Protein AF-A0A087VWK1-F1 (afdb_monomer_lite)

Organism: Echinococcus multilocularis (NCBI:txid6211)

Secondary structure (DSSP, 8-state):
------EEEEE--SS--TTTTGGGTT-SEEEEES----TTTHHHHHHHHHT--EEE--TTS--EEE----EEEE-SS-TTTTS-HHHHHHHHTT-------SPPP-HHHHS-S-S-S----HHHHHHHHHHHHHHH--

pLDDT: mean 81.33, std 14.8, range [36.09, 95.31]

Structure (mmCIF, N/CA/C/O backbone):
data_AF-A0A087VWK1-F1
#
_entry.id   AF-A0A087VWK1-F1
#
loop_
_atom_site.group_PDB
_atom_site.id
_atom_site.type_symbol
_atom_site.label_atom_id
_atom_site.label_alt_id
_atom_site.label_comp_id
_atom_site.label_asym_id
_atom_site.label_entity_id
_atom_site.label_seq_id
_atom_site.pdbx_PDB_ins_code
_atom_site.Cartn_x
_atom_site.Cartn_y
_atom_site.Cartn_z
_atom_site.occupancy
_atom_site.B_iso_or_equiv
_atom_site.auth_seq_id
_atom_site.auth_comp_id
_atom_site.auth_asym_id
_atom_site.auth_atom_id
_atom_site.pdbx_PDB_model_num
ATOM 1 N N . MET A 1 1 ? -18.912 9.197 -16.797 1.00 36.09 1 MET A N 1
ATOM 2 C CA . MET A 1 1 ? -18.093 9.994 -15.859 1.00 36.09 1 MET A CA 1
ATOM 3 C C . MET A 1 1 ? -17.138 9.014 -15.194 1.00 36.09 1 MET A C 1
ATOM 5 O O . MET A 1 1 ? -17.582 8.221 -14.379 1.00 36.09 1 MET A O 1
ATOM 9 N N . THR A 1 2 ? -15.885 8.933 -15.638 1.00 41.81 2 THR A N 1
ATOM 10 C CA . THR A 1 2 ? -14.883 8.050 -15.022 1.00 41.81 2 THR A CA 1
ATOM 11 C C . THR A 1 2 ? -14.494 8.664 -13.685 1.00 41.81 2 THR A C 1
ATOM 13 O O . THR A 1 2 ? -13.730 9.628 -13.656 1.00 41.81 2 THR A O 1
ATOM 16 N N . SER A 1 3 ? -15.074 8.180 -12.585 1.00 48.62 3 SER A N 1
ATOM 17 C CA . SER A 1 3 ? -14.597 8.541 -11.252 1.00 48.62 3 SER A CA 1
ATOM 18 C C . SER A 1 3 ? -13.147 8.082 -11.165 1.00 48.62 3 SER A C 1
ATOM 20 O O . SER A 1 3 ? -12.874 6.880 -11.193 1.00 48.62 3 SER A O 1
ATOM 22 N N . PHE A 1 4 ? -12.214 9.032 -11.143 1.00 55.38 4 PHE A N 1
ATOM 23 C CA . PHE A 1 4 ? -10.828 8.737 -10.818 1.00 55.38 4 PHE A CA 1
ATOM 24 C C . PHE A 1 4 ? -10.816 7.961 -9.502 1.00 55.38 4 PHE A C 1
ATOM 26 O O . PHE A 1 4 ? -11.561 8.287 -8.580 1.00 55.38 4 PHE A O 1
ATOM 33 N N . LEU A 1 5 ? -10.030 6.892 -9.459 1.00 62.53 5 LEU A N 1
ATOM 34 C CA . LEU A 1 5 ? -9.914 6.012 -8.306 1.00 62.53 5 LEU A CA 1
ATOM 35 C C . LEU A 1 5 ? -9.592 6.857 -7.064 1.00 62.53 5 LEU A C 1
ATOM 37 O O . LEU A 1 5 ? -8.515 7.452 -6.971 1.00 62.53 5 LEU A O 1
ATOM 41 N N . GLU A 1 6 ? -10.551 6.961 -6.142 1.00 78.88 6 GLU A N 1
ATOM 42 C CA . GLU A 1 6 ? -10.362 7.701 -4.899 1.00 78.88 6 GLU A CA 1
ATOM 43 C C . GLU A 1 6 ? -9.394 6.922 -4.012 1.00 78.88 6 GLU A C 1
ATOM 45 O O . GLU A 1 6 ? -9.775 5.969 -3.324 1.00 78.88 6 GLU A O 1
ATOM 50 N N . HIS A 1 7 ? -8.123 7.306 -4.075 1.00 83.88 7 HIS A N 1
ATOM 51 C CA . HIS A 1 7 ? -7.062 6.733 -3.266 1.00 83.88 7 HIS A CA 1
ATOM 52 C C . HIS A 1 7 ? -6.760 7.636 -2.071 1.00 83.88 7 HIS A C 1
ATOM 54 O O . HIS A 1 7 ? -6.852 8.862 -2.152 1.00 83.88 7 HIS A O 1
ATOM 60 N N . GLY A 1 8 ? -6.395 7.011 -0.959 1.00 86.81 8 GLY A N 1
ATOM 61 C CA . GLY A 1 8 ? -5.759 7.681 0.168 1.00 86.81 8 GLY A CA 1
ATOM 62 C C . GLY A 1 8 ? -4.259 7.426 0.125 1.00 86.81 8 GLY A C 1
ATOM 63 O O . GLY A 1 8 ? -3.833 6.353 -0.297 1.00 86.81 8 GLY A O 1
ATOM 64 N N . SER A 1 9 ? -3.453 8.397 0.553 1.00 86.69 9 SER A N 1
ATOM 65 C CA . SER A 1 9 ? -1.993 8.269 0.559 1.00 86.69 9 SER A CA 1
ATOM 66 C C . SER A 1 9 ? -1.417 8.318 1.972 1.00 86.69 9 SER A C 1
ATOM 68 O O . SER A 1 9 ? -1.714 9.249 2.728 1.00 86.69 9 SER A O 1
ATOM 70 N N . VAL A 1 10 ? -0.519 7.386 2.289 1.00 84.12 10 VAL A N 1
ATOM 71 C CA . VAL A 1 10 ? 0.361 7.435 3.463 1.00 84.12 10 VAL A CA 1
ATOM 72 C C . VAL A 1 10 ? 1.792 7.580 2.963 1.00 84.12 10 VAL A C 1
ATOM 74 O O . VAL A 1 10 ? 2.365 6.657 2.399 1.00 84.12 10 VAL A O 1
ATOM 77 N N . MET A 1 11 ? 2.376 8.757 3.146 1.00 79.62 11 MET A N 1
ATOM 78 C CA . MET A 1 11 ? 3.764 9.016 2.757 1.00 79.62 11 MET A CA 1
ATOM 79 C C . MET A 1 11 ? 4.702 8.896 3.953 1.00 79.62 11 MET A C 1
ATOM 81 O O . MET A 1 11 ? 4.255 8.945 5.103 1.00 79.62 11 MET A O 1
ATOM 85 N N . ARG A 1 12 ? 6.008 8.830 3.676 1.00 66.50 12 ARG A N 1
ATOM 86 C CA . ARG A 1 12 ? 7.108 8.944 4.644 1.00 66.50 12 ARG A CA 1
ATOM 87 C C . ARG A 1 12 ? 6.962 10.176 5.552 1.00 66.50 12 ARG A C 1
ATOM 89 O O . ARG A 1 12 ? 7.549 11.228 5.305 1.00 66.50 12 ARG A O 1
ATOM 96 N N . ARG A 1 13 ? 6.190 10.063 6.632 1.00 58.50 13 ARG A N 1
ATOM 97 C CA . ARG A 1 13 ? 6.115 11.073 7.693 1.00 58.50 13 ARG A CA 1
ATOM 98 C C . ARG A 1 13 ? 7.118 10.731 8.789 1.00 58.50 13 ARG A C 1
ATOM 100 O O . ARG A 1 13 ? 7.341 9.568 9.112 1.00 58.50 13 ARG A O 1
ATOM 107 N N . GLN A 1 14 ? 7.772 11.765 9.315 1.00 50.31 14 GLN A N 1
ATOM 108 C CA . GLN A 1 14 ? 8.858 11.634 10.290 1.00 50.31 14 GLN A CA 1
ATOM 109 C C . GLN A 1 14 ? 8.370 11.200 11.682 1.00 50.31 14 GLN A C 1
ATOM 111 O O . GLN A 1 14 ? 9.175 10.703 12.467 1.00 50.31 14 GLN A O 1
ATOM 116 N N . GLU A 1 15 ? 7.069 11.316 11.962 1.00 54.56 15 GLU A N 1
ATOM 117 C CA . GLU A 1 15 ? 6.482 11.073 13.280 1.00 54.56 15 GLU A CA 1
ATOM 118 C C . GLU A 1 15 ? 5.259 10.153 13.186 1.00 54.56 15 GLU A C 1
ATOM 120 O O . GLU A 1 15 ? 4.428 10.289 12.281 1.00 54.56 15 GLU A O 1
ATOM 125 N N . ALA A 1 16 ? 5.149 9.224 14.142 1.00 63.16 16 ALA A N 1
ATOM 126 C CA . ALA A 1 16 ? 3.961 8.405 14.352 1.00 63.16 16 ALA A CA 1
ATOM 127 C C . ALA A 1 16 ? 2.820 9.312 14.836 1.00 63.16 16 ALA A C 1
ATOM 129 O O . ALA A 1 16 ? 2.667 9.577 16.025 1.00 63.16 16 ALA A O 1
ATOM 130 N N . SER A 1 17 ? 2.057 9.861 13.893 1.00 75.62 17 SER A N 1
ATOM 131 C CA . SER A 1 17 ? 0.855 10.625 14.206 1.00 75.62 17 SER A CA 1
ATOM 132 C C . SER A 1 17 ? -0.299 9.667 14.473 1.00 75.62 17 SER A C 1
ATOM 134 O O . SER A 1 17 ? -0.529 8.760 13.678 1.00 75.62 17 SER A O 1
ATOM 136 N N . ALA A 1 18 ? -1.084 9.932 15.518 1.00 77.69 18 ALA A N 1
ATOM 137 C CA . ALA A 1 18 ? -2.331 9.207 15.780 1.00 77.69 18 ALA A CA 1
ATOM 138 C C . ALA A 1 18 ? -3.332 9.277 14.605 1.00 77.69 18 ALA A C 1
ATOM 140 O O . ALA A 1 18 ? -4.209 8.434 14.489 1.00 77.69 18 ALA A O 1
ATOM 141 N N . PHE A 1 19 ? -3.172 10.257 13.708 1.00 85.50 19 PHE A N 1
ATOM 142 C CA . PHE A 1 19 ? -4.045 10.509 12.556 1.00 85.50 19 PHE A CA 1
ATOM 143 C C . PHE A 1 19 ? -3.428 10.027 11.229 1.00 85.50 19 PHE A C 1
ATOM 145 O O . PHE A 1 19 ? -3.787 10.512 10.156 1.00 85.50 19 PHE A O 1
ATOM 152 N N . ALA A 1 20 ? -2.435 9.128 11.271 1.00 83.88 20 ALA A N 1
ATOM 153 C CA . ALA A 1 20 ? -1.679 8.713 10.084 1.00 83.88 20 ALA A CA 1
ATOM 154 C C . ALA A 1 20 ? -2.559 8.106 8.974 1.00 83.88 20 ALA A C 1
ATOM 156 O O . ALA A 1 20 ? -2.240 8.263 7.794 1.00 83.88 20 ALA A O 1
ATOM 157 N N . TYR A 1 21 ? -3.670 7.467 9.350 1.00 90.19 21 TYR A N 1
ATOM 158 C CA . TYR A 1 21 ? -4.560 6.738 8.442 1.00 90.19 21 TYR A CA 1
ATOM 159 C C . TYR A 1 21 ? -5.890 7.452 8.164 1.00 90.19 21 TYR A C 1
ATOM 161 O O . TYR A 1 21 ? -6.700 6.934 7.404 1.00 90.19 21 TYR A O 1
ATOM 169 N N . GLU A 1 22 ? -6.107 8.657 8.706 1.00 90.50 22 GLU A N 1
ATOM 170 C CA . GLU A 1 22 ? -7.342 9.441 8.507 1.00 90.50 22 GLU A CA 1
ATOM 171 C C . GLU A 1 22 ? -7.661 9.633 7.013 1.00 90.50 22 GLU A C 1
ATOM 173 O O . GLU A 1 22 ? -8.803 9.510 6.583 1.00 90.50 22 GLU A O 1
ATOM 178 N N . ASN A 1 23 ? -6.628 9.828 6.186 1.00 89.88 23 ASN A N 1
ATOM 179 C CA . ASN A 1 23 ? -6.770 10.000 4.737 1.00 89.88 23 ASN A CA 1
ATOM 180 C C . ASN A 1 23 ? -7.226 8.741 3.983 1.00 89.88 23 ASN A C 1
ATOM 182 O O . ASN A 1 23 ? -7.521 8.832 2.789 1.00 89.88 23 ASN A O 1
ATOM 186 N N . LEU A 1 24 ? -7.227 7.577 4.636 1.00 91.69 24 LEU A N 1
ATOM 187 C CA . LEU A 1 24 ? -7.647 6.306 4.047 1.00 91.69 24 LEU A CA 1
ATOM 188 C C . LEU A 1 24 ? -9.141 6.039 4.244 1.00 91.69 24 LEU A C 1
ATOM 190 O O . LEU A 1 24 ? -9.712 5.232 3.510 1.00 91.69 24 LEU A O 1
ATOM 194 N N . LEU A 1 25 ? -9.783 6.731 5.189 1.00 91.94 25 LEU A N 1
ATOM 195 C CA . LEU A 1 25 ? -11.213 6.589 5.438 1.00 91.94 25 LEU A CA 1
ATOM 196 C C . LEU A 1 25 ? -12.011 6.940 4.178 1.00 91.94 25 LEU A C 1
ATOM 198 O O . LEU A 1 25 ? -11.740 7.931 3.496 1.00 91.94 25 LEU A O 1
ATOM 202 N N . ASN A 1 26 ? -13.003 6.103 3.868 1.00 88.75 26 ASN A N 1
ATOM 203 C CA . ASN A 1 26 ? -13.864 6.210 2.685 1.00 88.75 26 ASN A CA 1
ATOM 204 C C . ASN A 1 26 ? -13.136 6.111 1.328 1.00 88.75 26 ASN A C 1
ATOM 206 O O . ASN A 1 26 ? -13.725 6.416 0.289 1.00 88.75 26 ASN A O 1
ATOM 210 N N . ARG A 1 27 ? -11.876 5.655 1.300 1.00 92.06 27 ARG A N 1
ATOM 211 C CA . ARG A 1 27 ? -11.115 5.441 0.058 1.00 92.06 27 ARG A CA 1
ATOM 212 C C . ARG A 1 27 ? -11.242 4.017 -0.454 1.00 92.06 27 ARG A C 1
ATOM 214 O O . ARG A 1 27 ? -11.582 3.090 0.273 1.00 92.06 27 ARG A O 1
ATOM 221 N N . LYS A 1 28 ? -10.978 3.846 -1.750 1.00 91.25 28 LYS A N 1
ATOM 222 C CA . LYS A 1 28 ? -11.044 2.541 -2.426 1.00 91.25 28 LYS A CA 1
ATOM 223 C C . LYS A 1 28 ? -9.703 1.820 -2.461 1.00 91.25 28 LYS A C 1
ATOM 225 O O . LYS A 1 28 ? -9.688 0.601 -2.572 1.00 91.25 28 LYS A O 1
ATOM 230 N N . VAL A 1 29 ? -8.599 2.561 -2.391 1.00 91.75 29 VAL A N 1
ATOM 231 C CA . VAL A 1 29 ? -7.225 2.039 -2.416 1.00 91.75 29 VAL A CA 1
ATOM 232 C C . VAL A 1 29 ? -6.357 2.878 -1.483 1.00 91.75 29 VAL A C 1
ATOM 234 O O . VAL A 1 29 ? -6.489 4.104 -1.449 1.00 91.75 29 VAL A O 1
ATOM 237 N N . ALA A 1 30 ? -5.455 2.228 -0.751 1.00 93.25 30 ALA A N 1
ATOM 238 C CA . ALA A 1 30 ? -4.377 2.887 -0.030 1.00 93.25 30 ALA A CA 1
ATOM 239 C C . ALA A 1 30 ? -3.094 2.840 -0.863 1.00 93.25 30 ALA A C 1
ATOM 241 O O . ALA A 1 30 ? -2.661 1.770 -1.289 1.00 93.25 30 ALA A O 1
ATOM 242 N N . LEU A 1 31 ? -2.468 3.994 -1.058 1.00 92.81 31 LEU A N 1
ATOM 243 C CA . LEU A 1 31 ? -1.126 4.116 -1.612 1.00 92.81 31 LEU A CA 1
ATOM 244 C C . LEU A 1 31 ? -0.164 4.482 -0.480 1.00 92.81 31 LEU A C 1
ATOM 246 O O . LEU A 1 31 ? -0.344 5.503 0.181 1.00 92.81 31 LEU A O 1
ATOM 250 N N . MET A 1 32 ? 0.848 3.658 -0.243 1.00 91.44 32 MET A N 1
ATOM 251 C CA . MET A 1 32 ? 1.873 3.908 0.763 1.00 91.44 32 MET A CA 1
ATOM 252 C C . MET A 1 32 ? 3.226 4.107 0.092 1.00 91.44 32 MET A C 1
ATOM 254 O O . MET A 1 32 ? 3.804 3.157 -0.431 1.00 91.44 32 MET A O 1
ATOM 258 N N . GLU A 1 33 ? 3.735 5.334 0.117 1.00 89.94 33 GLU A N 1
ATOM 259 C CA . GLU A 1 33 ? 5.007 5.677 -0.522 1.00 89.94 33 GLU A CA 1
ATOM 260 C C . GLU A 1 33 ? 6.096 5.853 0.532 1.00 89.94 33 GLU A C 1
ATOM 262 O O . GLU A 1 33 ? 6.042 6.762 1.369 1.00 89.94 33 GLU A O 1
ATOM 267 N N . GLU A 1 34 ? 7.088 4.964 0.483 1.00 90.12 34 GLU A N 1
ATOM 268 C CA . GLU A 1 34 ? 8.198 4.869 1.432 1.00 90.12 34 GLU A CA 1
ATOM 269 C C . GLU A 1 34 ? 7.731 4.867 2.904 1.00 90.12 34 GLU A C 1
ATOM 271 O O . GLU A 1 34 ? 8.183 5.701 3.706 1.00 90.12 34 GLU A O 1
ATOM 276 N N . PRO A 1 35 ? 6.798 3.971 3.299 1.00 87.06 35 PRO A N 1
ATOM 277 C CA . PRO A 1 35 ? 6.299 3.948 4.665 1.00 87.06 35 PRO A CA 1
ATOM 278 C C . PRO A 1 35 ? 7.423 3.581 5.635 1.00 87.06 35 PRO A C 1
ATOM 280 O O . PRO A 1 35 ? 8.126 2.584 5.477 1.00 87.06 35 PRO A O 1
ATOM 283 N N . LYS A 1 36 ? 7.573 4.375 6.696 1.00 84.38 36 LYS A N 1
ATOM 284 C CA . LYS A 1 36 ? 8.525 4.074 7.764 1.00 84.38 36 LYS A CA 1
ATOM 285 C C . LYS A 1 36 ? 7.840 3.223 8.828 1.00 84.38 36 LYS A C 1
ATOM 287 O O . LYS A 1 36 ? 7.094 3.742 9.658 1.00 84.38 36 LYS A O 1
ATOM 292 N N . ILE A 1 37 ? 8.115 1.924 8.800 1.00 86.31 37 ILE A N 1
ATOM 293 C CA . ILE A 1 37 ? 7.590 0.972 9.781 1.00 86.31 37 ILE A CA 1
ATOM 294 C C . ILE A 1 37 ? 8.535 0.908 10.984 1.00 86.31 37 ILE A C 1
ATOM 296 O O . ILE A 1 37 ? 9.758 0.860 10.835 1.00 86.31 37 ILE A O 1
ATOM 300 N N . CYS A 1 38 ? 7.973 0.960 12.185 1.00 84.00 38 CYS A N 1
ATOM 301 C CA . CYS A 1 38 ? 8.690 0.851 13.446 1.00 84.00 38 CYS A CA 1
ATOM 302 C C . CYS A 1 38 ? 7.819 0.157 14.500 1.00 84.00 38 CYS A C 1
ATOM 304 O O . CYS A 1 38 ? 6.629 -0.081 14.299 1.00 84.00 38 CYS A O 1
ATOM 306 N N . ALA A 1 39 ? 8.397 -0.120 15.670 1.00 82.81 39 ALA A N 1
ATOM 307 C CA . ALA A 1 39 ? 7.687 -0.773 16.769 1.00 82.81 39 ALA A CA 1
ATOM 308 C C . ALA A 1 39 ? 6.389 -0.053 17.200 1.00 82.81 39 ALA A C 1
ATOM 310 O O . ALA A 1 39 ? 5.491 -0.701 17.728 1.00 82.81 39 ALA A O 1
ATOM 311 N N . ALA A 1 40 ? 6.274 1.259 16.957 1.00 83.25 40 ALA A N 1
ATOM 312 C CA . ALA A 1 40 ? 5.100 2.047 17.330 1.00 83.25 40 ALA A CA 1
ATOM 313 C C . ALA A 1 40 ? 3.901 1.881 16.379 1.00 83.25 40 ALA A C 1
ATOM 315 O O . ALA A 1 40 ? 2.777 2.074 16.818 1.00 83.25 40 ALA A O 1
ATOM 316 N N . ASN A 1 41 ? 4.120 1.546 15.100 1.00 85.81 41 ASN A N 1
ATOM 317 C CA . ASN A 1 41 ? 3.051 1.448 14.091 1.00 85.81 41 ASN A CA 1
ATOM 318 C C . ASN A 1 41 ? 2.955 0.068 13.421 1.00 85.81 41 ASN A C 1
ATOM 320 O O . ASN A 1 41 ? 2.100 -0.144 12.563 1.00 85.81 41 ASN A O 1
ATOM 324 N N . GLN A 1 42 ? 3.818 -0.879 13.800 1.00 87.94 42 GLN A N 1
ATOM 325 C CA . GLN A 1 42 ? 3.844 -2.214 13.204 1.00 87.94 42 GLN A CA 1
ATOM 326 C C . GLN A 1 42 ? 2.524 -2.976 13.364 1.00 87.94 42 GLN A C 1
ATOM 328 O O . GLN A 1 42 ? 2.191 -3.785 12.504 1.00 87.94 42 GLN A O 1
ATOM 333 N N . GLN A 1 43 ? 1.778 -2.743 14.449 1.00 89.19 43 GLN A N 1
ATOM 334 C CA . GLN A 1 43 ? 0.516 -3.441 14.687 1.00 89.19 43 GLN A CA 1
ATOM 335 C C . GLN A 1 43 ? -0.553 -2.972 13.698 1.00 89.19 43 GLN A C 1
ATOM 337 O O . GLN A 1 43 ? -1.120 -3.800 12.989 1.00 89.19 43 GLN A O 1
ATOM 342 N N . ASP A 1 44 ? -0.736 -1.658 13.572 1.00 89.25 44 ASP A N 1
ATOM 343 C CA . ASP A 1 44 ? -1.660 -1.054 12.608 1.00 89.25 44 ASP A CA 1
ATOM 344 C C . ASP A 1 44 ? -1.313 -1.476 11.173 1.00 89.25 44 ASP A C 1
ATOM 346 O O . ASP A 1 44 ? -2.186 -1.793 10.369 1.00 89.25 44 ASP A O 1
ATOM 350 N N . LEU A 1 45 ? -0.015 -1.553 10.852 1.00 89.38 45 LEU A N 1
ATOM 351 C CA . LEU A 1 45 ? 0.445 -2.007 9.541 1.00 89.38 45 LEU A CA 1
ATOM 352 C C . LEU A 1 45 ? 0.168 -3.492 9.286 1.00 89.38 45 LEU A C 1
ATOM 354 O O . LEU A 1 45 ? -0.176 -3.870 8.168 1.00 89.38 45 LEU A O 1
ATOM 358 N N . LYS A 1 46 ? 0.261 -4.354 10.300 1.00 91.56 46 LYS A N 1
ATOM 359 C CA . LYS A 1 46 ? -0.169 -5.752 10.159 1.00 91.56 46 LYS A CA 1
ATOM 360 C C . LYS A 1 46 ? -1.676 -5.849 9.941 1.00 91.56 46 LYS A C 1
ATOM 362 O O . LYS A 1 46 ? -2.091 -6.664 9.119 1.00 91.56 46 LYS A O 1
ATOM 367 N N . GLN A 1 47 ? -2.463 -5.015 10.622 1.00 93.06 47 GLN A N 1
ATOM 368 C CA . GLN A 1 47 ? -3.916 -4.981 10.458 1.00 93.06 47 GLN A CA 1
ATOM 369 C C . GLN A 1 47 ? -4.306 -4.521 9.055 1.00 93.06 47 GLN A C 1
ATOM 371 O O . GLN A 1 47 ? -5.011 -5.240 8.347 1.00 93.06 47 GLN A O 1
ATOM 376 N N . ILE A 1 48 ? -3.763 -3.393 8.590 1.00 92.69 48 ILE A N 1
ATOM 377 C CA . ILE A 1 48 ? -4.089 -2.864 7.263 1.00 92.69 48 ILE A CA 1
ATOM 378 C C . ILE A 1 48 ? -3.631 -3.798 6.135 1.00 92.69 48 ILE A C 1
ATOM 380 O O . ILE A 1 48 ? -4.393 -4.046 5.204 1.00 92.69 48 ILE A O 1
ATOM 384 N N . LEU A 1 49 ? -2.434 -4.392 6.238 1.00 93.56 49 LEU A N 1
ATOM 385 C CA . LEU A 1 49 ? -1.930 -5.348 5.245 1.00 93.56 49 LEU A CA 1
ATOM 386 C C . LEU A 1 49 ? -2.661 -6.699 5.319 1.00 93.56 49 LEU A C 1
ATOM 388 O O . LEU A 1 49 ? -2.797 -7.381 4.307 1.00 93.56 49 LEU A O 1
ATOM 392 N N . GLY A 1 50 ? -3.171 -7.084 6.493 1.00 93.94 50 GLY A N 1
ATOM 393 C CA . GLY A 1 50 ? -4.058 -8.241 6.660 1.00 93.94 50 GLY A CA 1
ATOM 394 C C . GLY A 1 50 ? -5.487 -7.983 6.162 1.00 93.94 50 GLY A C 1
ATOM 395 O O . GLY A 1 50 ? -6.252 -8.925 5.919 1.00 93.94 50 GLY A O 1
ATOM 396 N N . GLY A 1 51 ? -5.846 -6.709 5.970 1.00 92.88 51 GLY A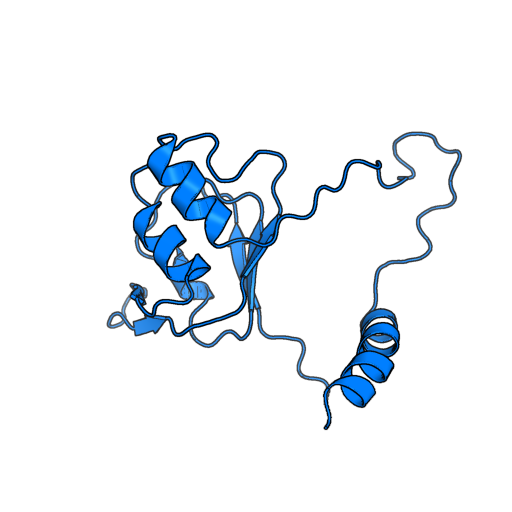 N 1
ATOM 397 C CA . GLY A 1 51 ? -7.201 -6.241 5.692 1.00 92.88 51 GLY A CA 1
ATOM 398 C C . GLY A 1 51 ? -8.157 -6.462 6.867 1.00 92.88 51 GLY A C 1
ATOM 399 O O . GLY A 1 51 ? -9.334 -6.766 6.667 1.00 92.88 51 GLY A O 1
ATOM 400 N N . GLU A 1 52 ? -7.625 -6.402 8.081 1.00 94.19 52 GLU A N 1
ATOM 401 C CA . GLU A 1 52 ? -8.379 -6.432 9.329 1.00 94.19 52 GLU A CA 1
ATOM 402 C C . GLU A 1 52 ? -8.909 -5.015 9.606 1.00 94.19 52 GLU A C 1
ATOM 404 O O . GLU A 1 52 ? -8.136 -4.059 9.492 1.00 94.19 52 GLU A O 1
ATOM 409 N N . PRO A 1 53 ? -10.199 -4.848 9.946 1.00 93.25 53 PRO A N 1
ATOM 410 C CA . PRO A 1 53 ? -10.733 -3.533 10.267 1.00 93.25 53 PRO A CA 1
ATOM 411 C C . PRO A 1 53 ? -10.159 -3.027 11.595 1.00 93.25 53 PRO A C 1
ATOM 413 O O . PRO A 1 53 ? -10.034 -3.795 12.553 1.00 93.25 53 PRO A O 1
ATOM 416 N N . PHE A 1 54 ? -9.814 -1.739 11.662 1.00 92.31 54 PHE A N 1
ATOM 417 C CA . PHE A 1 54 ? -9.285 -1.116 12.880 1.00 92.31 54 PHE A CA 1
ATOM 418 C C . PHE A 1 54 ? -9.712 0.348 13.023 1.00 92.31 54 PHE A C 1
ATOM 420 O O . PHE A 1 54 ? -10.070 1.011 12.049 1.00 92.31 54 PHE A O 1
ATOM 427 N N . GLU A 1 55 ? -9.710 0.833 14.264 1.00 93.50 55 GLU A N 1
ATOM 428 C CA . GLU A 1 55 ? -10.123 2.194 14.604 1.00 93.50 55 GLU A CA 1
ATOM 429 C C . GLU A 1 55 ? -9.048 3.210 14.191 1.00 93.50 55 GLU A C 1
ATOM 431 O O . GLU A 1 55 ? -7.873 3.079 14.534 1.00 93.50 55 GLU A O 1
ATOM 436 N N . VAL A 1 56 ? -9.463 4.243 13.462 1.00 91.88 56 VAL A N 1
ATOM 437 C CA . VAL A 1 56 ? -8.620 5.350 13.020 1.00 91.88 56 VAL A CA 1
ATOM 438 C C . VAL A 1 56 ? -9.084 6.626 13.701 1.00 91.88 56 VAL A C 1
ATOM 440 O O . VAL A 1 56 ? -10.236 7.044 13.578 1.00 91.88 56 VAL A O 1
ATOM 443 N N . HIS A 1 57 ? -8.160 7.291 14.390 1.00 90.69 57 HIS A N 1
ATOM 444 C CA . HIS A 1 57 ? -8.435 8.604 14.951 1.00 90.69 57 HIS A CA 1
ATOM 445 C C . HIS A 1 57 ? -8.543 9.653 13.842 1.00 90.69 57 HIS A C 1
ATOM 447 O O . HIS A 1 57 ? -7.702 9.731 12.943 1.00 90.69 57 HIS A O 1
ATOM 453 N N . THR A 1 58 ? -9.561 10.497 13.961 1.00 89.25 58 THR A N 1
ATOM 454 C CA . THR A 1 58 ? -9.865 11.621 13.072 1.00 89.25 58 THR A CA 1
ATOM 455 C C . THR A 1 58 ? -9.758 12.925 13.856 1.00 89.25 58 THR A C 1
ATOM 457 O O . THR A 1 58 ? -9.999 12.981 15.068 1.00 89.25 58 THR A O 1
ATOM 460 N N . LYS A 1 59 ? -9.334 14.008 13.205 1.00 87.69 59 LYS A N 1
ATOM 461 C CA . LYS A 1 59 ? -9.184 15.288 13.906 1.00 87.69 59 LYS A CA 1
ATOM 462 C C . LYS A 1 59 ? -10.548 15.913 14.164 1.00 87.69 59 LYS A C 1
ATOM 464 O O . LYS A 1 59 ? -11.339 16.101 13.247 1.00 87.69 59 LYS A O 1
ATOM 469 N N . TYR A 1 60 ? -10.774 16.327 15.412 1.00 90.25 60 TYR A N 1
ATOM 470 C CA . TYR A 1 60 ? -11.998 17.018 15.848 1.00 90.25 60 TYR A CA 1
ATOM 471 C C . TYR A 1 60 ? -13.290 16.203 15.667 1.00 90.25 60 TYR A C 1
ATOM 473 O O . TYR A 1 60 ? -14.382 16.767 15.705 1.00 90.25 60 TYR A O 1
ATOM 481 N N . GLN A 1 61 ? -13.170 14.893 15.464 1.00 90.75 61 GLN A N 1
ATOM 482 C CA . GLN A 1 61 ? -14.279 13.977 15.234 1.00 90.75 61 GLN A CA 1
ATOM 483 C C . GLN A 1 61 ? -14.090 12.714 16.080 1.00 90.75 61 GLN A C 1
ATOM 485 O O . GLN A 1 61 ? -13.032 12.497 16.677 1.00 90.75 61 GLN A O 1
ATOM 490 N N . ASN A 1 62 ? -15.148 11.909 16.175 1.00 92.19 62 ASN A N 1
ATOM 491 C CA . ASN A 1 62 ? -15.042 10.597 16.799 1.00 92.19 62 ASN A CA 1
ATOM 492 C C . ASN A 1 62 ? -14.204 9.675 15.903 1.00 92.19 62 ASN A C 1
ATOM 494 O O . ASN A 1 62 ? -14.285 9.804 14.677 1.00 92.19 62 ASN A O 1
ATOM 498 N N . PRO A 1 63 ? -13.435 8.746 16.495 1.00 93.25 63 PRO A N 1
ATOM 499 C CA . PRO A 1 63 ? -12.737 7.729 15.727 1.00 93.25 63 PRO A CA 1
ATOM 500 C C . PRO A 1 63 ? -13.698 6.971 14.808 1.00 93.25 63 PRO A C 1
ATOM 502 O O . PRO A 1 63 ? -14.861 6.755 15.158 1.00 93.25 63 PRO A O 1
ATOM 505 N N . ASP A 1 64 ? -13.200 6.588 13.638 1.00 94.38 64 ASP A N 1
ATOM 506 C CA . ASP A 1 64 ? -13.968 5.880 12.617 1.00 94.38 64 ASP A CA 1
ATOM 507 C C . ASP A 1 64 ? -13.278 4.559 12.261 1.00 94.38 64 ASP A C 1
ATOM 509 O O . ASP A 1 64 ? -12.082 4.381 12.503 1.00 94.38 64 ASP A O 1
ATOM 513 N N . LEU A 1 65 ? -14.028 3.614 11.707 1.00 94.56 65 LEU A N 1
ATOM 514 C CA . LEU A 1 65 ? -13.525 2.281 11.397 1.00 94.56 65 LEU A CA 1
ATOM 515 C C . LEU A 1 65 ? -12.968 2.241 9.971 1.00 94.56 65 LEU A C 1
ATOM 517 O O . LEU A 1 65 ? -13.696 2.444 8.998 1.00 94.56 65 LEU A O 1
ATOM 521 N N . LEU A 1 66 ? -11.677 1.934 9.827 1.00 94.25 66 LEU A N 1
ATOM 522 C CA . LEU A 1 66 ? -11.093 1.675 8.516 1.00 94.2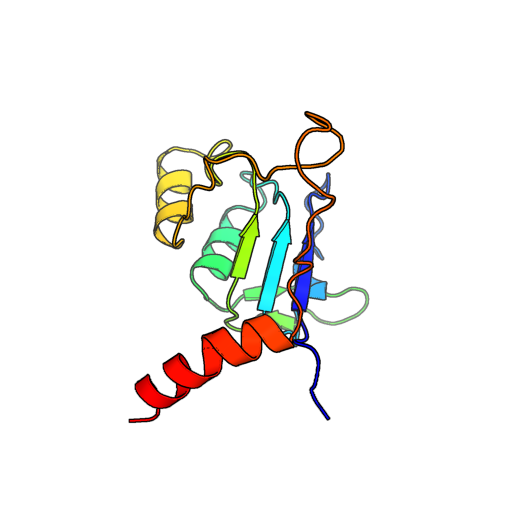5 66 LEU A CA 1
ATOM 523 C C . LEU A 1 66 ? -11.368 0.229 8.108 1.00 94.25 66 LEU A C 1
ATOM 525 O O . LEU A 1 66 ? -10.755 -0.703 8.621 1.00 94.25 66 LEU A O 1
ATOM 529 N N . GLU A 1 67 ? -12.291 0.061 7.167 1.00 94.06 67 GLU A N 1
ATOM 530 C CA . GLU A 1 67 ? -12.603 -1.226 6.549 1.00 94.06 67 GLU A CA 1
ATOM 531 C C . GLU A 1 67 ? -11.479 -1.725 5.630 1.00 94.06 67 GLU A C 1
ATOM 533 O O . GLU A 1 67 ? -10.587 -0.979 5.216 1.00 94.06 67 GLU A O 1
ATOM 538 N N . ARG A 1 68 ? -11.548 -3.007 5.255 1.00 95.00 68 ARG A N 1
ATOM 539 C CA . ARG A 1 68 ? -10.601 -3.621 4.316 1.00 95.00 68 ARG A CA 1
ATOM 540 C C . ARG A 1 68 ? -10.524 -2.825 3.009 1.00 95.00 68 ARG A C 1
ATOM 542 O 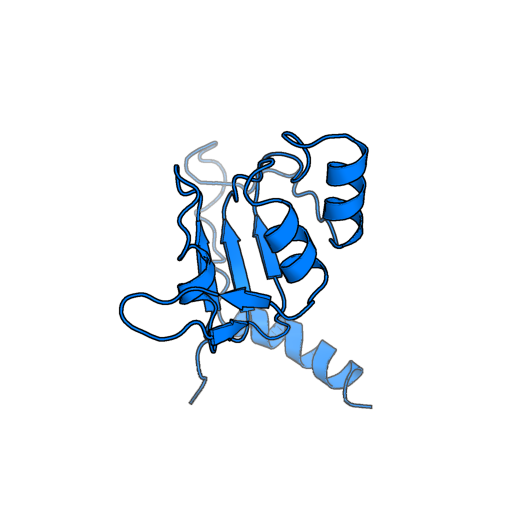O . ARG A 1 68 ? -11.518 -2.682 2.299 1.00 95.00 68 ARG A O 1
ATOM 549 N N . LEU A 1 69 ? -9.307 -2.448 2.622 1.00 93.81 69 LEU A N 1
ATOM 550 C CA . LEU A 1 69 ? -9.006 -1.900 1.304 1.00 93.81 69 LEU A CA 1
ATOM 551 C C . LEU A 1 69 ? -7.685 -2.454 0.750 1.00 93.81 69 LEU A C 1
ATOM 553 O O . LEU A 1 69 ? -6.791 -2.798 1.524 1.00 93.81 69 LEU A O 1
ATOM 557 N N . PRO A 1 70 ? -7.539 -2.564 -0.582 1.00 94.12 70 PRO A N 1
ATOM 558 C CA . PRO A 1 70 ? -6.266 -2.901 -1.208 1.00 94.12 70 PRO A CA 1
ATOM 559 C C . PRO A 1 70 ? -5.196 -1.848 -0.897 1.00 94.12 70 PRO A C 1
ATOM 561 O O . PRO A 1 70 ? -5.455 -0.643 -0.954 1.00 94.12 70 PRO A O 1
ATOM 564 N N . VAL A 1 71 ? -3.982 -2.322 -0.621 1.00 94.19 71 VAL A N 1
ATOM 565 C CA . VAL A 1 71 ? -2.820 -1.493 -0.289 1.00 94.19 71 VAL A CA 1
ATOM 566 C C . VAL A 1 71 ? -1.733 -1.703 -1.337 1.00 94.19 71 VAL A C 1
ATOM 568 O O . VAL A 1 71 ? -1.323 -2.832 -1.598 1.00 94.19 71 VAL A O 1
ATOM 571 N N . VAL A 1 72 ? -1.252 -0.611 -1.925 1.00 94.62 72 VAL A N 1
ATOM 572 C CA . VAL A 1 72 ? -0.077 -0.589 -2.800 1.00 94.62 72 VAL A CA 1
ATOM 573 C C . VAL A 1 72 ? 1.048 0.093 -2.042 1.00 94.62 72 VAL A C 1
ATOM 575 O O . VAL A 1 72 ? 0.892 1.234 -1.616 1.00 94.62 72 VAL A O 1
ATOM 578 N N . VAL A 1 73 ? 2.174 -0.598 -1.876 1.00 93.38 73 VAL A N 1
ATOM 579 C CA . VAL A 1 73 ? 3.351 -0.064 -1.183 1.00 93.38 73 VAL A CA 1
ATOM 580 C C . VAL A 1 73 ? 4.507 0.072 -2.165 1.00 93.38 73 VAL A C 1
ATOM 582 O O . VAL A 1 73 ? 4.806 -0.873 -2.893 1.00 93.38 73 VAL A O 1
ATOM 585 N N . THR A 1 74 ? 5.176 1.223 -2.163 1.00 92.81 74 THR A N 1
ATOM 586 C CA . THR A 1 74 ? 6.440 1.442 -2.879 1.00 92.81 74 THR A CA 1
ATOM 587 C C . THR A 1 74 ? 7.540 1.770 -1.877 1.00 92.81 74 THR A C 1
ATOM 589 O O . THR A 1 74 ? 7.355 2.597 -0.985 1.00 92.81 74 THR A O 1
ATOM 592 N N . THR A 1 75 ? 8.685 1.098 -1.977 1.00 91.56 75 THR A N 1
ATOM 593 C CA . THR A 1 75 ? 9.841 1.378 -1.120 1.00 91.56 75 THR A CA 1
ATOM 594 C C . THR A 1 75 ? 11.130 0.835 -1.726 1.00 91.56 75 THR A C 1
ATOM 596 O O . THR A 1 75 ? 11.102 -0.115 -2.509 1.00 91.56 75 THR A O 1
ATOM 599 N N . ASN A 1 76 ? 12.253 1.452 -1.363 1.00 90.75 76 ASN A N 1
ATOM 600 C CA . ASN A 1 76 ? 13.594 1.015 -1.746 1.00 90.75 76 ASN A CA 1
ATOM 601 C C . ASN A 1 76 ? 14.210 -0.019 -0.784 1.00 90.75 76 ASN A C 1
ATOM 603 O O . ASN A 1 76 ? 15.257 -0.585 -1.089 1.00 90.75 76 ASN A O 1
ATOM 607 N N . GLU A 1 77 ? 13.595 -0.268 0.374 1.00 90.31 77 GLU A N 1
ATOM 608 C CA . GLU A 1 77 ? 14.083 -1.224 1.375 1.00 90.31 77 GLU A CA 1
ATOM 609 C C . GLU A 1 77 ? 13.003 -2.274 1.686 1.00 90.31 77 GLU A C 1
ATOM 611 O O . GLU A 1 77 ? 11.816 -1.988 1.537 1.00 90.31 77 GLU A O 1
ATOM 616 N N . PRO A 1 78 ? 13.358 -3.483 2.159 1.00 89.94 78 PRO A N 1
ATOM 617 C CA . PRO A 1 78 ? 12.363 -4.422 2.673 1.00 89.94 78 PRO A CA 1
ATOM 618 C C . PRO A 1 78 ? 11.485 -3.770 3.754 1.00 89.94 78 PRO A C 1
ATOM 620 O O . PRO A 1 78 ? 12.000 -3.076 4.636 1.00 89.94 78 PRO A O 1
ATOM 623 N N . LEU A 1 79 ? 10.166 -4.009 3.722 1.00 88.88 79 LEU A N 1
ATOM 624 C CA . LEU A 1 79 ? 9.225 -3.407 4.682 1.00 88.88 79 LEU A CA 1
ATOM 625 C C . LEU A 1 79 ? 9.628 -3.717 6.131 1.00 88.88 79 LEU A C 1
ATOM 627 O O . LEU A 1 79 ? 9.522 -2.860 7.010 1.00 88.88 79 LEU A O 1
ATOM 631 N N . GLY A 1 80 ? 10.106 -4.940 6.375 1.00 89.50 80 GLY A N 1
ATOM 632 C CA . GLY A 1 80 ? 10.494 -5.416 7.696 1.00 89.50 80 GLY A CA 1
ATOM 633 C C . GLY A 1 80 ? 11.873 -4.965 8.182 1.00 89.50 80 GLY A C 1
ATOM 634 O O . GLY A 1 80 ? 12.242 -5.322 9.294 1.00 89.50 80 GLY A O 1
ATOM 635 N N . VAL A 1 81 ? 12.638 -4.173 7.417 1.00 90.88 81 VAL A N 1
ATOM 636 C CA . VAL A 1 81 ? 14.067 -3.889 7.698 1.00 90.88 81 VAL A CA 1
ATOM 637 C C . VAL A 1 81 ? 14.342 -3.248 9.070 1.00 90.88 81 VAL A C 1
ATOM 639 O O . VAL A 1 81 ? 15.463 -3.284 9.568 1.00 90.88 81 VAL A O 1
ATOM 642 N N . ARG A 1 82 ? 13.327 -2.645 9.700 1.00 89.06 82 ARG A N 1
ATOM 643 C CA . ARG A 1 82 ? 13.411 -1.994 11.025 1.00 89.06 82 ARG A CA 1
ATOM 644 C C . ARG A 1 82 ? 12.643 -2.739 12.119 1.00 89.06 82 ARG A C 1
ATOM 646 O O . ARG A 1 82 ? 12.403 -2.172 13.184 1.00 89.06 82 ARG A O 1
ATOM 653 N N . LEU A 1 83 ? 12.219 -3.967 11.845 1.00 90.06 83 LEU A N 1
ATOM 654 C CA . LEU A 1 83 ? 11.429 -4.802 12.742 1.00 90.06 83 LEU A CA 1
ATOM 655 C C . LEU A 1 83 ? 12.250 -5.988 13.253 1.00 90.06 83 LEU A C 1
ATOM 657 O O . LEU A 1 83 ? 13.338 -6.265 12.755 1.00 90.06 83 LEU A O 1
ATOM 661 N N . SER A 1 84 ? 11.727 -6.687 14.263 1.00 92.81 84 SER A N 1
ATOM 662 C CA . SER A 1 84 ? 12.256 -8.004 14.627 1.00 92.81 84 SER A CA 1
ATOM 663 C C . SER A 1 84 ? 12.008 -8.998 13.487 1.00 92.81 84 SER A C 1
ATOM 665 O O . SER A 1 84 ? 11.049 -8.830 12.735 1.00 92.81 84 SER A O 1
ATOM 667 N N . ASP A 1 85 ? 12.802 -10.065 13.384 1.00 93.44 85 ASP A N 1
ATOM 668 C CA . ASP A 1 85 ? 12.634 -11.077 12.326 1.00 93.44 85 ASP A CA 1
ATOM 669 C C . ASP A 1 85 ? 11.210 -11.661 12.292 1.00 93.44 85 ASP A C 1
ATOM 671 O O . ASP A 1 85 ? 10.637 -11.887 11.225 1.00 93.44 85 ASP A O 1
ATOM 675 N N . VAL A 1 86 ? 10.605 -11.853 13.469 1.00 93.19 86 VAL A N 1
ATOM 676 C CA . VAL A 1 86 ? 9.232 -12.359 13.611 1.00 93.19 86 VAL A CA 1
ATOM 677 C C . VAL A 1 86 ? 8.219 -11.355 13.058 1.00 93.19 86 VAL A C 1
ATOM 679 O O . VAL A 1 86 ? 7.295 -11.726 12.334 1.00 93.19 86 VAL A O 1
ATOM 682 N N . ASP A 1 87 ? 8.393 -10.073 13.374 1.00 91.19 87 ASP A N 1
ATOM 683 C CA . ASP A 1 87 ? 7.499 -9.005 12.932 1.00 91.19 87 ASP A CA 1
ATOM 684 C C . ASP A 1 87 ? 7.668 -8.684 11.442 1.00 91.19 87 ASP A C 1
ATOM 686 O O . ASP A 1 87 ? 6.674 -8.428 10.754 1.00 91.19 87 ASP A O 1
ATOM 690 N N . ALA A 1 88 ? 8.900 -8.750 10.935 1.00 92.50 88 ALA A N 1
ATOM 691 C CA . ALA A 1 88 ? 9.230 -8.630 9.522 1.00 92.50 88 ALA A CA 1
ATOM 692 C C . ALA A 1 88 ? 8.554 -9.745 8.717 1.00 92.50 88 ALA A C 1
ATOM 694 O O . ALA A 1 88 ? 7.780 -9.453 7.805 1.00 92.50 88 ALA A O 1
ATOM 695 N N . ALA A 1 89 ? 8.742 -11.006 9.122 1.00 92.94 89 ALA A N 1
ATOM 696 C CA . ALA A 1 89 ? 8.130 -12.156 8.461 1.00 92.94 89 ALA A CA 1
ATOM 697 C C . ALA A 1 89 ? 6.594 -12.086 8.488 1.00 92.94 89 ALA A C 1
ATOM 699 O O . ALA A 1 89 ? 5.932 -12.364 7.488 1.00 92.94 89 ALA A O 1
ATOM 700 N N . ALA A 1 90 ? 6.014 -11.660 9.615 1.00 92.69 90 ALA A N 1
ATOM 701 C CA . ALA A 1 90 ? 4.575 -11.455 9.727 1.00 92.69 90 ALA A CA 1
ATOM 702 C C . ALA A 1 90 ? 4.073 -10.358 8.772 1.00 92.69 90 ALA A C 1
ATOM 704 O O . ALA A 1 90 ? 3.022 -10.515 8.150 1.00 92.69 90 ALA A O 1
ATOM 705 N N . THR A 1 91 ? 4.796 -9.246 8.656 1.00 91.88 91 THR A N 1
ATOM 706 C CA . THR A 1 91 ? 4.414 -8.120 7.792 1.00 91.88 91 THR A CA 1
ATOM 707 C C . THR A 1 91 ? 4.517 -8.508 6.320 1.00 91.88 91 THR A C 1
ATOM 709 O O . THR A 1 91 ? 3.554 -8.371 5.572 1.00 91.88 91 THR A O 1
ATOM 712 N N . GLU A 1 92 ? 5.652 -9.065 5.909 1.00 92.38 92 GLU A N 1
ATOM 713 C CA . GLU A 1 92 ? 5.914 -9.420 4.513 1.00 92.38 92 GLU A CA 1
ATOM 714 C C . GLU A 1 92 ? 5.083 -10.619 4.044 1.00 92.38 92 GLU A C 1
ATOM 716 O O . GLU A 1 92 ? 4.660 -10.650 2.890 1.00 92.38 92 GLU A O 1
ATOM 721 N N . GLY A 1 93 ? 4.737 -11.550 4.941 1.00 94.12 93 GLY A N 1
ATOM 722 C CA . GLY A 1 93 ? 3.829 -12.663 4.645 1.00 94.12 93 GLY A CA 1
ATOM 723 C C . GLY A 1 93 ? 2.407 -12.236 4.253 1.00 94.12 93 GLY A C 1
ATOM 724 O O . GLY A 1 93 ? 1.670 -13.031 3.671 1.00 94.12 93 GLY A O 1
ATOM 725 N N . ARG A 1 94 ? 2.021 -10.982 4.530 1.00 94.94 94 ARG A N 1
ATOM 726 C CA . ARG A 1 94 ? 0.743 -10.382 4.104 1.00 94.94 94 ARG A CA 1
ATOM 727 C C . ARG A 1 94 ? 0.832 -9.695 2.736 1.00 94.94 94 ARG A C 1
ATOM 729 O O . ARG A 1 94 ? -0.187 -9.282 2.190 1.00 94.94 94 ARG A O 1
ATOM 736 N N . CYS A 1 95 ? 2.029 -9.588 2.165 1.00 94.31 95 CYS A N 1
ATOM 737 C CA . CYS A 1 95 ? 2.286 -8.837 0.943 1.00 94.31 95 CYS A CA 1
ATOM 738 C C . CYS A 1 95 ? 2.510 -9.757 -0.264 1.00 94.31 95 CYS A C 1
ATOM 740 O O . CYS A 1 95 ? 3.033 -10.867 -0.166 1.00 94.31 95 CYS A O 1
ATOM 742 N N . LYS A 1 96 ? 2.169 -9.252 -1.453 1.00 95.31 96 LYS A N 1
ATOM 743 C CA . LYS A 1 96 ? 2.716 -9.752 -2.721 1.00 95.31 96 LYS A CA 1
ATOM 744 C C . LYS A 1 96 ? 3.817 -8.794 -3.155 1.00 95.31 96 LYS A C 1
ATOM 746 O O . LYS A 1 96 ? 3.533 -7.648 -3.490 1.00 95.31 96 LYS A O 1
ATOM 751 N N . ILE A 1 97 ? 5.063 -9.253 -3.076 1.00 93.38 97 ILE A N 1
ATOM 752 C CA . ILE A 1 97 ? 6.251 -8.424 -3.297 1.00 93.38 97 ILE A CA 1
ATOM 753 C C . ILE A 1 97 ? 6.691 -8.555 -4.754 1.00 93.38 97 ILE A C 1
ATOM 755 O O . ILE A 1 97 ? 6.883 -9.664 -5.251 1.00 93.38 97 ILE A O 1
ATOM 759 N N . TYR A 1 98 ? 6.872 -7.414 -5.415 1.00 94.12 98 TYR A N 1
ATOM 760 C CA . TYR A 1 98 ? 7.436 -7.319 -6.757 1.00 94.12 98 TYR A CA 1
ATOM 761 C C . TYR A 1 98 ? 8.736 -6.523 -6.684 1.00 94.12 98 TYR A C 1
ATOM 763 O O . TYR A 1 98 ? 8.739 -5.378 -6.235 1.00 94.12 98 TYR A O 1
ATOM 771 N N . THR A 1 99 ? 9.840 -7.124 -7.121 1.00 91.38 99 THR A N 1
ATOM 772 C CA . THR A 1 99 ? 11.148 -6.462 -7.156 1.00 91.38 99 THR A CA 1
ATOM 773 C C . THR A 1 99 ? 11.357 -5.821 -8.523 1.00 91.38 99 THR A C 1
ATOM 775 O O . THR A 1 99 ? 11.336 -6.509 -9.541 1.00 91.38 99 THR A O 1
ATOM 778 N N . LEU A 1 100 ? 11.558 -4.503 -8.542 1.00 89.00 100 LEU A N 1
ATOM 779 C CA . LEU A 1 100 ? 11.897 -3.743 -9.744 1.00 89.00 100 LEU A CA 1
ATOM 780 C C . LEU A 1 100 ? 13.417 -3.528 -9.775 1.00 89.00 100 LEU A C 1
ATOM 782 O O . LEU A 1 100 ? 13.925 -2.557 -9.226 1.00 89.00 100 LEU A O 1
ATOM 786 N N . ASP A 1 101 ? 14.141 -4.475 -10.368 1.00 86.31 101 ASP A N 1
ATOM 787 C CA . ASP A 1 101 ? 15.612 -4.511 -10.428 1.00 86.31 101 ASP A CA 1
ATOM 788 C C . ASP A 1 101 ? 16.196 -3.798 -11.659 1.00 86.31 101 ASP A C 1
ATOM 790 O O . ASP A 1 101 ? 17.357 -3.386 -11.669 1.00 86.31 101 ASP A O 1
ATOM 794 N N . LYS A 1 102 ? 15.386 -3.633 -12.706 1.00 81.12 102 LYS A N 1
ATOM 795 C CA . LYS A 1 102 ? 15.769 -2.918 -13.922 1.00 81.12 102 LYS A CA 1
ATOM 796 C C . LYS A 1 102 ? 15.527 -1.429 -13.762 1.00 81.12 102 LYS A C 1
ATOM 798 O O . LYS A 1 102 ? 14.404 -0.982 -13.534 1.00 81.12 102 LYS A O 1
ATOM 803 N N . GLN A 1 103 ? 16.588 -0.659 -13.965 1.00 74.38 103 GLN A N 1
ATOM 804 C CA . GLN A 1 103 ? 16.513 0.790 -13.997 1.00 74.38 103 GLN A CA 1
ATOM 805 C C . GLN A 1 103 ? 15.585 1.254 -15.122 1.00 74.38 103 GLN A C 1
ATOM 807 O O . GLN A 1 103 ? 15.747 0.878 -16.285 1.00 74.38 103 GLN A O 1
ATOM 812 N N . ILE A 1 104 ? 14.619 2.100 -14.771 1.00 71.00 104 ILE A N 1
ATOM 813 C CA . ILE A 1 104 ? 13.793 2.784 -15.762 1.00 71.00 104 ILE A CA 1
ATOM 814 C C . ILE A 1 104 ? 14.678 3.834 -16.435 1.00 71.00 104 ILE A C 1
ATOM 816 O O . ILE A 1 104 ? 15.199 4.731 -15.770 1.00 71.00 104 ILE A O 1
ATOM 820 N N . CYS A 1 105 ? 14.863 3.715 -17.749 1.00 61.62 105 CYS A N 1
ATOM 821 C CA . CYS A 1 105 ? 15.635 4.673 -18.531 1.00 61.62 105 CYS A CA 1
ATOM 822 C C . CYS A 1 105 ? 15.054 6.087 -18.360 1.00 61.62 105 CYS A C 1
ATOM 824 O O . CYS A 1 105 ? 13.861 6.304 -18.573 1.00 61.62 105 CYS A O 1
ATOM 826 N N . ASN A 1 106 ? 15.894 7.053 -17.985 1.00 59.03 106 ASN A N 1
ATOM 827 C CA . ASN A 1 106 ? 15.509 8.452 -17.814 1.00 59.03 106 ASN A CA 1
ATOM 828 C C . ASN A 1 106 ? 16.523 9.350 -18.537 1.00 59.03 106 ASN A C 1
ATOM 830 O O . ASN A 1 106 ? 17.722 9.077 -18.519 1.00 59.03 106 ASN A O 1
ATOM 834 N N . ALA A 1 107 ? 16.038 10.438 -19.138 1.00 56.78 107 ALA A N 1
ATOM 835 C CA . ALA A 1 107 ? 16.839 11.435 -19.845 1.00 56.78 107 ALA A CA 1
ATOM 836 C C . ALA A 1 107 ? 17.984 12.017 -18.991 1.00 56.78 107 ALA A C 1
ATOM 838 O O . ALA A 1 107 ? 19.004 12.415 -19.536 1.00 56.78 107 ALA A O 1
ATOM 839 N N . ASN A 1 108 ? 17.845 12.010 -17.661 1.00 58.47 108 ASN A N 1
ATOM 840 C CA . ASN A 1 108 ? 18.846 12.533 -16.723 1.00 58.47 108 ASN A CA 1
ATOM 841 C C . ASN A 1 108 ? 20.051 11.607 -16.470 1.00 58.47 108 ASN A C 1
ATOM 843 O O . ASN A 1 108 ? 20.896 11.958 -15.650 1.00 58.47 108 ASN A O 1
ATOM 847 N N . ILE A 1 109 ? 20.092 10.411 -17.067 1.00 60.41 109 ILE A N 1
ATOM 848 C CA . ILE A 1 109 ? 21.070 9.376 -16.692 1.00 60.41 109 ILE A CA 1
ATOM 849 C C . ILE A 1 109 ? 22.028 9.052 -17.837 1.00 60.41 109 ILE A C 1
ATOM 851 O O . ILE A 1 109 ? 23.215 8.945 -17.570 1.00 60.41 109 ILE A O 1
ATOM 855 N N . ASP A 1 110 ? 21.559 8.980 -19.089 1.00 54.38 110 ASP A N 1
ATOM 856 C CA . ASP A 1 110 ? 22.424 8.530 -20.194 1.00 54.38 110 ASP A CA 1
ATOM 857 C C . ASP A 1 110 ? 22.245 9.265 -21.538 1.00 54.38 110 ASP A C 1
ATOM 859 O O . ASP A 1 110 ? 22.875 8.849 -22.505 1.00 54.38 110 ASP A O 1
ATOM 863 N N . GLU A 1 111 ? 21.397 10.305 -21.656 1.00 52.00 111 GLU A N 1
ATOM 864 C CA . GLU A 1 111 ? 21.086 11.068 -22.904 1.00 52.00 111 GLU A CA 1
ATOM 865 C C . GLU A 1 111 ? 20.740 10.235 -24.173 1.00 52.00 111 GLU A C 1
ATOM 867 O O . GLU A 1 111 ? 20.426 10.779 -25.229 1.00 52.00 111 GLU A O 1
ATOM 872 N N . THR A 1 112 ? 20.744 8.906 -24.088 1.00 52.09 112 THR A N 1
ATOM 873 C CA . THR A 1 112 ? 20.718 7.953 -25.211 1.00 52.09 112 THR A CA 1
ATOM 874 C C . THR A 1 112 ? 19.351 7.320 -25.426 1.00 52.09 112 THR A C 1
ATOM 876 O O . THR A 1 112 ? 19.158 6.566 -26.380 1.00 52.09 112 THR A O 1
ATOM 879 N N . VAL A 1 113 ? 18.376 7.648 -24.577 1.00 50.03 113 VAL A N 1
ATOM 880 C CA . VAL A 1 113 ? 16.991 7.201 -24.727 1.00 50.03 113 VAL A CA 1
ATOM 881 C C . VAL A 1 113 ? 16.112 8.430 -24.949 1.00 50.03 113 VAL A C 1
ATOM 883 O O . VAL A 1 113 ? 16.216 9.387 -24.177 1.00 50.03 113 VAL A O 1
ATOM 886 N N . PRO A 1 114 ? 15.245 8.447 -25.980 1.00 49.09 114 PRO A N 1
ATOM 887 C CA . PRO A 1 114 ? 14.270 9.519 -26.133 1.00 49.09 114 PRO A CA 1
ATOM 888 C C . PRO A 1 114 ? 13.445 9.651 -24.846 1.00 49.09 114 PRO A C 1
ATOM 890 O O . PRO A 1 114 ? 13.121 8.642 -24.216 1.00 49.09 114 PRO A O 1
ATOM 893 N N . ALA A 1 115 ? 13.124 10.892 -24.452 1.00 51.94 115 ALA A N 1
ATOM 894 C CA . ALA A 1 115 ? 12.277 11.172 -23.292 1.00 51.94 115 ALA A CA 1
ATOM 895 C C . ALA A 1 115 ? 11.069 10.214 -23.287 1.00 51.94 115 ALA A C 1
ATOM 897 O O . ALA A 1 115 ? 10.485 9.989 -24.352 1.00 51.94 115 ALA A O 1
ATOM 898 N N . PRO A 1 116 ? 10.739 9.600 -22.136 1.00 49.78 116 PRO A N 1
ATOM 899 C CA . PRO A 1 116 ? 9.864 8.433 -22.079 1.00 49.78 116 PRO A CA 1
ATOM 900 C C . PRO A 1 116 ? 8.565 8.681 -22.861 1.00 49.78 116 PRO A C 1
ATOM 902 O O . PRO A 1 116 ? 7.872 9.651 -22.552 1.00 49.78 116 PRO A O 1
ATOM 905 N N . PRO A 1 117 ? 8.184 7.833 -23.840 1.00 51.06 117 PRO A N 1
ATOM 906 C CA . PRO A 1 117 ? 6.924 8.042 -24.543 1.00 51.06 117 PRO A CA 1
ATOM 907 C C . PRO A 1 117 ? 5.694 7.647 -23.710 1.00 51.06 117 PRO A C 1
ATOM 909 O O . PRO A 1 117 ? 4.583 8.001 -24.085 1.00 51.06 117 PRO A O 1
ATOM 912 N N . TYR A 1 118 ? 5.848 6.956 -22.574 1.00 60.28 118 TYR A N 1
ATOM 913 C CA . TYR A 1 118 ? 4.716 6.391 -21.831 1.00 60.28 118 TYR A CA 1
ATOM 914 C C . TYR A 1 118 ? 4.614 6.945 -20.414 1.00 60.28 118 TYR A C 1
ATOM 916 O O . TYR A 1 118 ? 5.011 6.316 -19.434 1.00 60.28 118 TYR A O 1
ATOM 924 N N . LYS A 1 119 ? 4.003 8.124 -20.290 1.00 65.38 119 LYS A N 1
ATOM 925 C CA . LYS A 1 119 ? 3.250 8.418 -19.072 1.00 65.38 119 LYS A CA 1
ATOM 926 C C . LYS A 1 119 ? 2.032 7.500 -19.102 1.00 65.38 119 LYS A C 1
ATOM 928 O O . LYS A 1 119 ? 1.143 7.749 -19.912 1.00 65.38 119 LYS A O 1
ATOM 933 N N . LEU A 1 120 ? 2.016 6.468 -18.253 1.00 69.50 120 LEU A N 1
ATOM 934 C CA . LEU A 1 120 ? 0.865 5.570 -18.138 1.00 69.50 120 LEU A CA 1
ATOM 935 C C . LEU A 1 120 ? -0.408 6.407 -17.990 1.00 69.50 120 LEU A C 1
ATOM 937 O O . LEU A 1 120 ? -0.553 7.191 -17.046 1.00 69.50 120 LEU A O 1
ATOM 941 N N . CYS A 1 121 ? -1.300 6.281 -18.963 1.00 72.38 121 CYS A N 1
ATOM 942 C CA . CYS A 1 121 ? -2.595 6.933 -18.958 1.00 72.38 121 CYS A CA 1
ATOM 943 C C . CYS A 1 121 ? -3.676 5.957 -18.500 1.00 72.38 121 CYS A C 1
ATOM 945 O O . CYS A 1 121 ? -3.508 4.737 -18.486 1.00 72.38 121 CYS A O 1
ATOM 947 N N . ALA A 1 122 ? -4.856 6.500 -18.203 1.00 78.12 122 ALA A N 1
ATOM 948 C CA . ALA A 1 122 ? -6.041 5.677 -17.986 1.00 78.12 122 ALA A CA 1
ATOM 949 C C . ALA A 1 122 ? -6.346 4.763 -19.193 1.00 78.12 122 ALA A C 1
ATOM 951 O O . ALA A 1 122 ? -6.898 3.684 -19.004 1.00 78.12 122 ALA A O 1
ATOM 952 N N . CYS A 1 123 ? -5.959 5.165 -20.412 1.00 79.31 123 CYS A N 1
ATOM 953 C CA . CYS A 1 123 ? -6.080 4.341 -21.613 1.00 79.31 123 CYS A CA 1
ATOM 954 C C . CYS A 1 123 ? -5.248 3.053 -21.546 1.00 79.31 123 CYS A C 1
ATOM 956 O O . CYS A 1 123 ? -5.775 1.987 -21.852 1.00 79.31 123 CYS A O 1
ATOM 958 N N . ASP A 1 124 ? -3.993 3.131 -21.102 1.00 81.00 124 ASP A N 1
ATOM 959 C CA . ASP A 1 124 ? -3.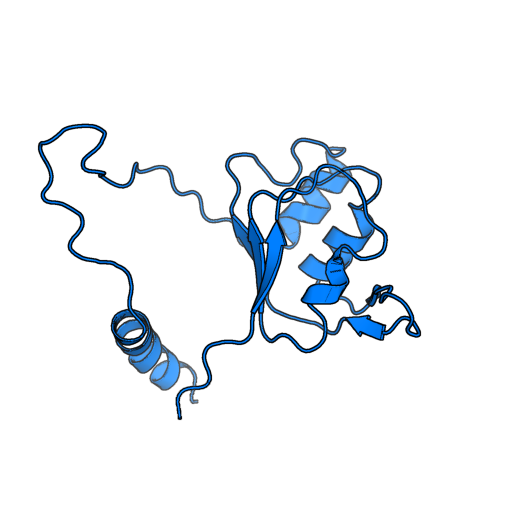121 1.959 -20.966 1.00 81.00 124 ASP A CA 1
ATOM 960 C C . ASP A 1 124 ? -3.697 0.971 -19.945 1.00 81.00 124 ASP A C 1
ATOM 962 O O . ASP A 1 124 ? -3.762 -0.233 -20.193 1.00 81.00 124 ASP A O 1
ATOM 966 N N . MET A 1 125 ? -4.204 1.493 -18.821 1.00 78.75 125 MET A N 1
ATOM 967 C CA . MET A 1 125 ? -4.877 0.680 -17.806 1.00 78.75 125 MET A CA 1
ATOM 968 C C . MET A 1 125 ? -6.167 0.049 -18.333 1.00 78.75 125 MET A C 1
ATOM 970 O O . MET A 1 125 ? -6.429 -1.114 -18.047 1.00 78.75 125 MET A O 1
ATOM 974 N N . ALA A 1 126 ? -6.965 0.780 -19.115 1.00 78.25 126 ALA A N 1
ATOM 975 C CA . ALA A 1 126 ? -8.178 0.238 -19.720 1.00 78.25 126 ALA A CA 1
ATOM 976 C C . ALA A 1 126 ? -7.858 -0.900 -20.701 1.00 78.25 126 ALA A C 1
ATOM 978 O O . ALA A 1 126 ? -8.506 -1.940 -20.642 1.00 78.25 126 ALA A O 1
ATOM 979 N N . HIS A 1 127 ? -6.831 -0.744 -21.544 1.00 81.88 127 HIS A N 1
ATOM 980 C CA . HIS A 1 127 ? -6.375 -1.804 -22.448 1.00 81.88 127 HIS A CA 1
ATOM 981 C C . HIS A 1 127 ? -5.856 -3.038 -21.706 1.00 81.88 127 HIS A C 1
ATOM 983 O O . HIS A 1 127 ? -6.098 -4.155 -22.154 1.00 81.88 127 HIS A O 1
ATOM 989 N N . LEU A 1 128 ? -5.172 -2.854 -20.575 1.00 80.88 128 LEU A N 1
ATOM 990 C CA . LEU A 1 128 ? -4.709 -3.967 -19.748 1.00 80.88 128 LEU A CA 1
ATOM 991 C C . LEU A 1 128 ? -5.871 -4.687 -19.049 1.00 80.88 128 LEU A C 1
ATOM 993 O O . LEU A 1 128 ? -5.880 -5.913 -18.964 1.00 80.88 128 LEU A O 1
ATOM 997 N N . LEU A 1 129 ? -6.835 -3.929 -18.522 1.00 81.31 129 LEU A N 1
ATOM 998 C CA . LEU A 1 129 ? -7.903 -4.462 -17.678 1.00 81.31 129 LEU A CA 1
ATOM 999 C C . LEU A 1 129 ? -9.085 -5.030 -18.469 1.00 81.31 129 LEU A C 1
ATOM 1001 O O . LEU A 1 129 ? -9.734 -5.932 -17.950 1.00 81.31 129 LEU A O 1
ATOM 1005 N N . LEU A 1 130 ? -9.369 -4.557 -19.691 1.00 79.12 130 LEU A N 1
ATOM 1006 C CA . LEU A 1 130 ? -10.495 -5.059 -20.498 1.00 79.12 130 LEU A CA 1
ATOM 1007 C C . LEU A 1 130 ? -10.437 -6.586 -20.695 1.00 79.12 130 LEU A C 1
ATOM 1009 O O . LEU A 1 130 ? -11.402 -7.261 -20.342 1.00 79.12 130 LEU A O 1
ATOM 1013 N N . PRO A 1 131 ? -9.308 -7.154 -21.165 1.00 80.50 131 PRO A N 1
ATOM 1014 C CA . PRO A 1 131 ? -9.201 -8.597 -21.370 1.00 80.50 131 PRO A CA 1
ATOM 1015 C C . PRO A 1 131 ? -9.254 -9.379 -20.052 1.00 80.50 131 PRO A C 1
ATOM 1017 O O . PRO A 1 131 ? -9.771 -10.489 -20.003 1.00 80.50 131 PRO A O 1
ATOM 1020 N N . ILE A 1 132 ? -8.734 -8.802 -18.962 1.00 80.00 132 ILE A N 1
ATOM 1021 C CA . ILE A 1 132 ? -8.763 -9.425 -17.631 1.00 80.00 132 ILE A CA 1
ATOM 1022 C C . ILE A 1 132 ? -10.193 -9.452 -17.083 1.00 80.00 132 ILE A C 1
ATOM 1024 O O . ILE A 1 132 ? -10.604 -10.446 -16.494 1.00 80.00 132 ILE A O 1
ATOM 1028 N N . TYR A 1 133 ? -10.963 -8.383 -17.285 1.00 73.19 133 TYR A N 1
ATOM 1029 C CA . TYR A 1 133 ? -12.361 -8.322 -16.874 1.00 73.19 133 TYR A CA 1
ATOM 1030 C C . TYR A 1 133 ? -13.198 -9.385 -17.589 1.00 73.19 133 TYR A C 1
ATOM 1032 O O . TYR A 1 133 ? -13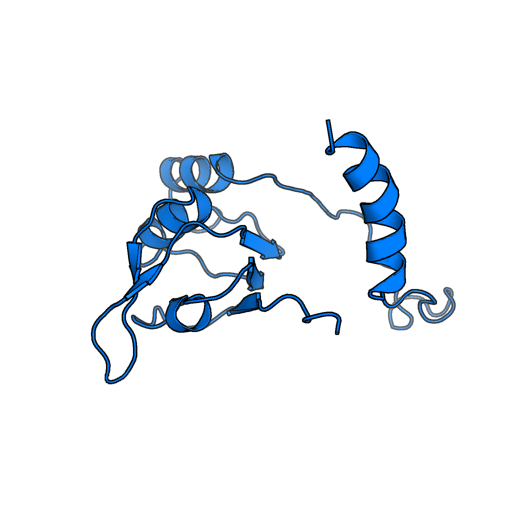.961 -10.088 -16.937 1.00 73.19 133 TYR A O 1
ATOM 1040 N N . GLU A 1 134 ? -12.994 -9.570 -18.895 1.00 74.06 134 GLU A N 1
ATOM 1041 C CA . GLU A 1 134 ? -13.650 -10.637 -19.663 1.00 74.06 1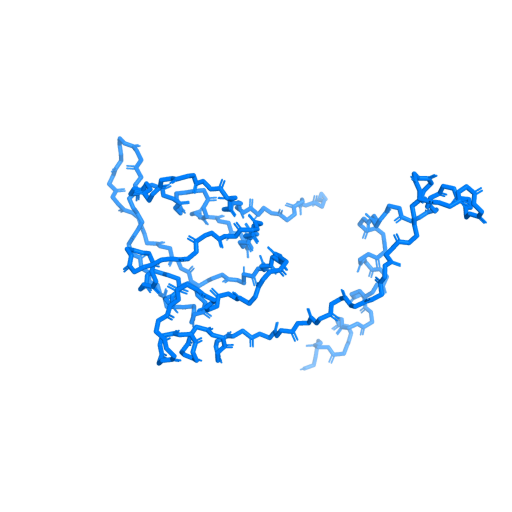34 GLU A CA 1
ATOM 1042 C C . GLU A 1 134 ? -13.303 -12.041 -19.141 1.00 74.06 134 GLU A C 1
ATOM 1044 O O . GLU A 1 134 ? -14.142 -12.936 -19.183 1.00 74.06 134 GLU A O 1
ATOM 1049 N N . LEU A 1 135 ? -12.099 -12.228 -18.590 1.00 69.31 135 LEU A N 1
ATOM 1050 C CA . LEU A 1 135 ? -11.677 -13.487 -17.967 1.00 69.31 135 LEU A CA 1
ATOM 1051 C C . LEU A 1 135 ? -12.240 -13.696 -16.549 1.00 69.31 135 LEU A C 1
ATOM 1053 O O . LEU A 1 135 ? -12.344 -14.839 -16.111 1.00 69.31 135 LEU A O 1
ATOM 1057 N N . LEU A 1 136 ? -12.583 -12.624 -15.830 1.00 63.59 136 LEU A N 1
ATOM 1058 C CA . LEU A 1 136 ? -13.101 -12.663 -14.453 1.00 63.59 136 LEU A CA 1
ATOM 1059 C C . LEU A 1 136 ? -14.633 -12.543 -14.367 1.00 63.59 136 LEU A C 1
ATOM 1061 O O . LEU A 1 136 ? -15.187 -12.666 -13.278 1.00 63.59 136 LEU A O 1
ATOM 1065 N N . ALA A 1 137 ? -15.318 -12.279 -15.483 1.00 62.41 137 ALA A N 1
ATOM 1066 C CA . ALA A 1 137 ? -16.769 -12.083 -15.550 1.00 62.41 137 ALA A CA 1
ATOM 1067 C C . ALA A 1 137 ? -17.593 -13.393 -15.597 1.00 62.41 137 ALA A C 1
ATOM 1069 O O . ALA A 1 137 ? -18.775 -13.348 -15.944 1.00 62.41 137 ALA A O 1
ATOM 1070 N N . PHE A 1 138 ? -16.991 -14.534 -15.246 1.00 46.47 138 PHE A N 1
ATOM 1071 C CA . PHE A 1 138 ? -17.637 -15.851 -15.183 1.00 46.47 138 PHE A CA 1
ATOM 1072 C C . PHE A 1 138 ? -17.740 -16.369 -13.749 1.00 46.47 138 PHE A C 1
ATOM 1074 O O . PHE A 1 138 ? -16.715 -16.330 -13.030 1.00 46.47 138 PHE A O 1
#

InterPro domains:
  IPR001257 Parvovirus non-structural protein 1, helicase domain [PF01057] (17-78)
  IPR027417 P-loop containing nucleoside triphosphate hydrolase [G3DSA:3.40.50.300] (1-114)
  IPR027417 P-loop containing nucleoside triphosphate hydrolase [SSF52540] (8-112)

Radius of gyration: 18.06 Å; chains: 1; bounding box: 40×33×44 Å

Foldseek 3Di:
DPDDQFEFEQEPDPDDDLQRCVSHPPGQEYEYEAYDDAPVCLVVLLCQLQQNWDWGDDPPDDTDIRGHHHYDYDHPDQNCPHDDPVSSCSNCVSDDDDDDPDDDDACVPDVPDPHDPDPPDVVNVCVVCVVVCVVVVD

Sequence (138 aa):
MTSFLEHGSVMRRQEASAFAYENLLNRKVALMEEPKICAANQQDLKQILGGEPFEVHTKYQNPDLLERLPVVVTTNEPLGVRLSDVDAAATEGRCKIYTLDKQICNANIDETVPAPPYKLCACDMAHLLLPIYELLAF